Protein AF-A0A3P1X7A6-F1 (afdb_monomer_lite)

Foldseek 3Di:
DLQQVFFKFKFKAFPFPDPDPQWGDQDPFKIKWKFWFAACDDTDTPGDKGHTNPPDGCVQVPDDVGDDCDDPRHGRPDIDMDMDTPDDDAFKDWRPWDFGMFMAIDHSAPPPDIGYPDDDGPDTDIDTDMDHDHD

Radius of gyration: 17.45 Å; chains: 1; bounding box: 42×22×58 Å

Secondary structure (DSSP, 8-state):
-HHHHPEEEEEEE-SSEEEETTEEESSSSEEEEEEEEPTTS--EESSEEEEE-TT--THHHHSTT---SSSTT-TTSEEEEEEEESS--SEEEEEEEEEEEEEEEEEEE-TT----S-S--SEEEEEEEEEEE--

Organism: Escherichia coli (NCBI:txid562)

Structure (mmCIF, N/CA/C/O backbone):
data_AF-A0A3P1X7A6-F1
#
_entry.id   AF-A0A3P1X7A6-F1
#
loop_
_atom_site.group_PDB
_atom_site.id
_atom_site.type_symbol
_atom_site.label_atom_id
_atom_site.label_alt_id
_atom_site.label_comp_id
_atom_site.label_asym_id
_atom_site.label_entity_id
_atom_site.label_seq_id
_atom_site.pdbx_PDB_ins_code
_atom_site.Cartn_x
_atom_site.Cartn_y
_atom_site.Cartn_z
_atom_site.occupancy
_atom_site.B_iso_or_equiv
_atom_site.auth_seq_id
_atom_site.auth_comp_id
_atom_site.auth_asym_id
_atom_site.auth_atom_id
_atom_site.pdbx_PDB_model_num
ATOM 1 N N . ASP A 1 1 ? 15.112 0.285 -28.794 1.00 57.91 1 ASP A N 1
ATOM 2 C CA . ASP A 1 1 ? 15.193 -0.950 -27.996 1.00 57.91 1 ASP A CA 1
ATOM 3 C C . ASP A 1 1 ? 14.527 -0.675 -26.659 1.00 57.91 1 ASP A C 1
ATOM 5 O O . ASP A 1 1 ? 15.117 -0.010 -25.813 1.00 57.91 1 ASP A O 1
ATOM 9 N N . ASN A 1 2 ? 13.277 -1.114 -26.506 1.00 54.66 2 ASN A N 1
ATOM 10 C CA . ASN A 1 2 ? 12.470 -0.787 -25.331 1.00 54.66 2 ASN A CA 1
ATOM 11 C C . ASN A 1 2 ? 13.041 -1.429 -24.049 1.00 54.66 2 ASN A C 1
ATOM 13 O O . ASN A 1 2 ? 12.822 -0.916 -22.962 1.00 54.66 2 ASN A O 1
ATOM 17 N N . VAL A 1 3 ? 13.890 -2.459 -24.156 1.00 57.78 3 VAL A N 1
ATOM 18 C CA . VAL A 1 3 ? 14.591 -3.038 -22.996 1.00 57.78 3 VAL A CA 1
ATOM 19 C C . VAL A 1 3 ? 15.586 -2.045 -22.378 1.00 57.78 3 VAL A C 1
ATOM 21 O O . VAL A 1 3 ? 15.758 -2.026 -21.161 1.00 57.78 3 VAL A O 1
ATOM 24 N N . ARG A 1 4 ? 16.211 -1.192 -23.203 1.00 59.97 4 ARG A N 1
ATOM 25 C CA . ARG A 1 4 ? 17.182 -0.170 -22.769 1.00 59.97 4 ARG A CA 1
ATOM 26 C C . ARG A 1 4 ? 16.555 1.198 -22.501 1.00 59.97 4 ARG A C 1
ATOM 28 O O . ARG A 1 4 ? 17.104 1.967 -21.723 1.00 59.97 4 ARG A O 1
ATOM 35 N N . SER A 1 5 ? 15.440 1.519 -23.160 1.00 63.88 5 SER A N 1
ATOM 36 C CA . SER A 1 5 ? 14.774 2.828 -23.050 1.00 63.88 5 SER A CA 1
ATOM 37 C C . SER A 1 5 ? 13.456 2.809 -22.271 1.00 63.88 5 SER A C 1
ATOM 39 O O . SER A 1 5 ? 12.888 3.868 -22.009 1.00 63.88 5 SER A O 1
ATOM 41 N N . GLY A 1 6 ? 12.933 1.625 -21.952 1.00 64.94 6 GLY A N 1
ATOM 42 C CA . GLY A 1 6 ? 11.673 1.436 -21.244 1.00 64.94 6 GLY A CA 1
ATOM 43 C C . GLY A 1 6 ? 11.803 1.792 -19.770 1.00 64.94 6 GLY A C 1
ATOM 44 O O . GLY A 1 6 ? 12.820 1.522 -19.128 1.00 64.94 6 GLY A O 1
ATOM 45 N N . ARG A 1 7 ? 10.753 2.407 -19.223 1.00 73.75 7 ARG A N 1
ATOM 46 C CA . ARG A 1 7 ? 10.715 2.780 -17.808 1.00 73.75 7 ARG A CA 1
ATOM 47 C C . ARG A 1 7 ? 10.340 1.575 -16.955 1.00 73.75 7 ARG A C 1
ATOM 49 O O . ARG A 1 7 ? 9.469 0.787 -17.326 1.00 73.75 7 ARG A O 1
ATOM 56 N N . TRP A 1 8 ? 10.991 1.468 -15.803 1.00 81.81 8 TRP A N 1
ATOM 57 C CA . TRP A 1 8 ? 10.565 0.597 -14.719 1.00 81.81 8 TRP A CA 1
ATOM 58 C C . TRP A 1 8 ? 9.895 1.459 -13.653 1.00 81.81 8 TRP A C 1
ATOM 60 O O . TRP A 1 8 ? 10.506 2.389 -13.122 1.00 81.81 8 TRP A O 1
ATOM 70 N N . ALA A 1 9 ? 8.616 1.199 -13.401 1.00 87.50 9 ALA A N 1
ATOM 71 C CA . ALA A 1 9 ? 7.834 1.958 -12.443 1.00 87.50 9 ALA A CA 1
ATOM 72 C C . ALA A 1 9 ? 6.872 1.058 -11.675 1.00 87.50 9 ALA A C 1
ATOM 74 O O . ALA A 1 9 ? 6.612 -0.086 -12.049 1.00 87.50 9 ALA A O 1
ATOM 75 N N . PHE A 1 10 ? 6.353 1.613 -10.590 1.00 91.62 10 PHE A N 1
ATOM 76 C CA . PHE A 1 10 ? 5.459 0.940 -9.675 1.00 91.62 10 PHE A CA 1
ATOM 77 C C . PHE A 1 10 ? 4.184 1.752 -9.492 1.00 91.62 10 PHE A C 1
ATOM 79 O O . PHE A 1 10 ? 4.181 2.987 -9.568 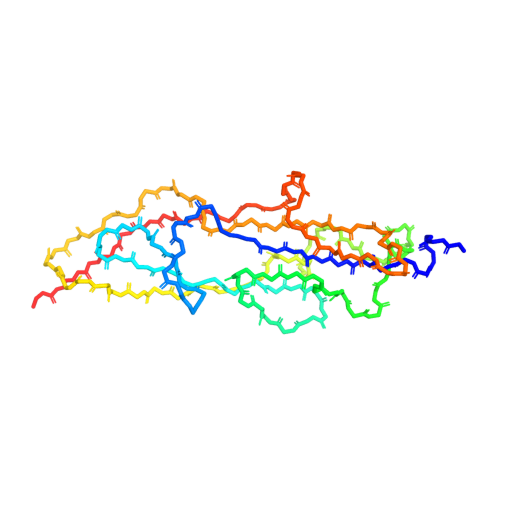1.00 91.62 10 PHE A O 1
ATOM 86 N N . ALA A 1 11 ? 3.114 1.028 -9.207 1.00 95.81 11 ALA A N 1
ATOM 87 C CA . ALA A 1 11 ? 1.838 1.570 -8.786 1.00 95.81 11 ALA A CA 1
ATOM 88 C C . ALA A 1 11 ? 1.397 0.856 -7.510 1.00 95.81 11 ALA A C 1
ATOM 90 O O . ALA A 1 11 ? 1.777 -0.289 -7.268 1.00 95.81 11 ALA A O 1
ATOM 91 N N . ALA A 1 12 ? 0.601 1.517 -6.685 1.00 97.44 12 ALA A N 1
ATOM 92 C CA . ALA A 1 12 ? 0.054 0.912 -5.485 1.00 97.44 12 ALA A CA 1
ATOM 93 C C . ALA A 1 12 ? -1.380 1.352 -5.255 1.00 97.44 12 ALA A C 1
ATOM 95 O O . ALA A 1 12 ? -1.739 2.502 -5.504 1.00 97.44 12 ALA A O 1
ATOM 96 N N . ASP A 1 13 ? -2.169 0.447 -4.692 1.00 97.81 13 ASP A N 1
ATOM 97 C CA . ASP A 1 13 ? -3.509 0.740 -4.211 1.00 97.81 13 ASP A CA 1
ATOM 98 C C . ASP A 1 13 ? -3.774 0.087 -2.852 1.00 97.81 13 ASP A C 1
ATOM 100 O O . ASP A 1 13 ? -2.916 -0.580 -2.263 1.00 97.81 13 ASP A O 1
ATOM 104 N N . SER A 1 14 ? -4.980 0.318 -2.340 1.00 97.69 14 SER A N 1
ATOM 105 C CA . SER A 1 14 ? -5.521 -0.386 -1.188 1.00 97.69 14 SER A CA 1
ATOM 106 C C . SER A 1 14 ? -6.831 -1.066 -1.585 1.00 97.69 14 SER A C 1
ATOM 108 O O . SER A 1 14 ? -7.646 -0.446 -2.269 1.00 97.69 14 SER A O 1
ATOM 110 N N . PRO A 1 15 ? -7.079 -2.309 -1.137 1.00 96.94 15 PRO A N 1
ATOM 111 C CA . PRO A 1 15 ? -8.372 -2.965 -1.326 1.00 96.94 15 PRO A CA 1
ATOM 112 C C . PRO A 1 15 ? -9.448 -2.463 -0.343 1.00 96.94 15 PRO A C 1
ATOM 114 O O . PRO A 1 15 ? -10.574 -2.955 -0.367 1.00 96.94 15 PRO A O 1
ATOM 117 N N . LEU A 1 16 ? -9.106 -1.539 0.558 1.00 97.31 16 LEU A N 1
ATOM 118 C CA . LEU A 1 16 ? -9.997 -1.026 1.595 1.00 97.31 16 LEU A CA 1
ATOM 119 C C . LEU A 1 16 ? -10.824 0.169 1.111 1.00 97.31 16 LEU A C 1
ATOM 121 O O . LEU A 1 16 ? -10.504 0.825 0.121 1.00 97.31 16 LEU A O 1
ATOM 125 N N . VAL A 1 17 ? -11.884 0.492 1.855 1.00 97.69 17 VAL A N 1
ATOM 126 C CA . VAL A 1 17 ? -12.763 1.625 1.535 1.00 97.69 17 VAL A CA 1
ATOM 127 C C . VAL A 1 17 ? -11.999 2.940 1.682 1.00 97.69 17 VAL A C 1
ATOM 129 O O . VAL A 1 17 ? -11.526 3.268 2.771 1.00 97.69 17 VAL A O 1
ATOM 132 N N . TYR A 1 18 ? -11.907 3.699 0.590 1.00 97.50 18 TYR A N 1
ATOM 133 C CA . TYR A 1 18 ? -11.256 5.004 0.560 1.00 97.50 18 TYR A CA 1
ATOM 134 C C . TYR A 1 18 ? -12.101 6.067 1.269 1.00 97.50 18 TYR A C 1
ATOM 136 O O . TYR A 1 18 ? -13.286 6.224 0.982 1.00 97.50 18 T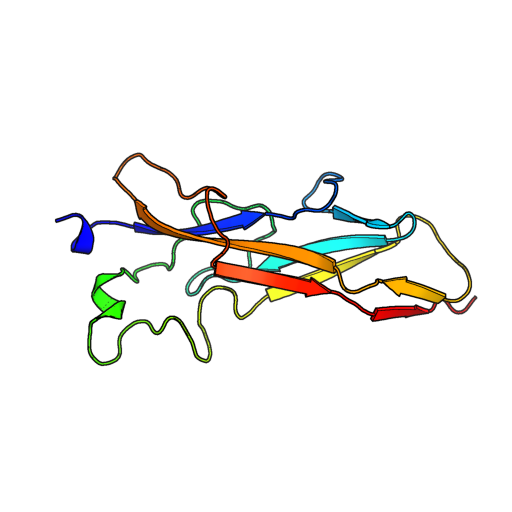YR A O 1
ATOM 144 N N . LEU A 1 19 ? -11.479 6.806 2.188 1.00 97.56 19 LEU A N 1
ATOM 145 C CA . LEU A 1 19 ? -12.119 7.858 2.984 1.00 97.56 19 LEU A CA 1
ATOM 146 C C . LEU A 1 19 ? -11.696 9.277 2.569 1.00 97.56 19 LEU A C 1
ATOM 148 O O . LEU A 1 19 ? -12.167 10.240 3.168 1.00 97.56 19 LEU A O 1
ATOM 152 N N . GLY A 1 20 ? -10.815 9.420 1.573 1.00 96.12 20 GLY A N 1
ATOM 153 C CA . GLY A 1 20 ? -10.191 10.699 1.217 1.00 96.12 20 GLY A CA 1
ATOM 154 C C . GLY A 1 20 ? -8.807 10.884 1.845 1.00 96.12 20 GLY A C 1
ATOM 155 O O . GLY A 1 20 ? -8.447 10.208 2.809 1.00 96.12 20 GLY A O 1
ATOM 156 N N . ASP A 1 21 ? -8.004 11.783 1.273 1.00 95.81 21 ASP A N 1
ATOM 157 C CA . ASP A 1 21 ? -6.656 12.138 1.741 1.00 95.81 21 ASP A CA 1
ATOM 158 C C . ASP A 1 21 ? -5.744 10.933 2.029 1.00 95.81 21 ASP A C 1
ATOM 160 O O . ASP A 1 21 ? -5.025 10.920 3.031 1.00 95.81 21 ASP A O 1
ATOM 164 N N . ASN A 1 22 ? -5.777 9.898 1.181 1.00 97.19 22 ASN A N 1
ATOM 165 C CA . ASN A 1 22 ? -5.008 8.651 1.356 1.00 97.19 22 ASN A CA 1
ATOM 166 C C . ASN A 1 22 ? -5.340 7.861 2.642 1.00 97.19 22 ASN A C 1
ATOM 168 O O . ASN A 1 22 ? -4.526 7.049 3.085 1.00 97.19 22 ASN A O 1
ATOM 172 N N . TRP A 1 23 ? -6.498 8.099 3.264 1.00 98.19 23 TRP A N 1
ATOM 173 C CA . TRP A 1 23 ? -6.992 7.307 4.390 1.00 98.19 23 TRP A CA 1
ATOM 174 C C . TRP A 1 23 ? -7.942 6.210 3.925 1.00 98.19 23 TRP A C 1
ATOM 176 O O . TRP A 1 23 ? -8.803 6.426 3.073 1.00 98.19 23 TRP A O 1
ATOM 186 N N . TYR A 1 24 ? -7.817 5.047 4.552 1.00 98.25 24 TYR A N 1
ATOM 187 C CA . TYR A 1 24 ? -8.607 3.864 4.251 1.00 98.25 24 TYR A CA 1
ATOM 188 C C . TYR A 1 24 ? -9.228 3.285 5.512 1.00 98.25 24 TYR A C 1
ATOM 190 O O . TYR A 1 24 ? -8.558 3.1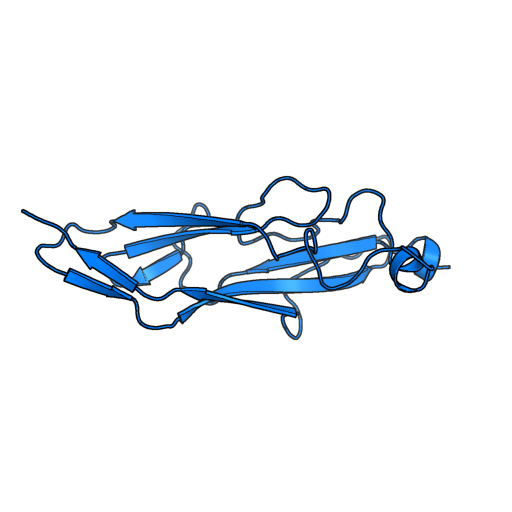64 6.540 1.00 98.25 24 TYR A O 1
ATOM 198 N N . LYS A 1 25 ? -10.508 2.924 5.439 1.00 97.62 25 LYS A N 1
ATOM 199 C CA . LYS A 1 25 ? -11.252 2.373 6.572 1.00 97.62 25 LYS A CA 1
ATOM 200 C C . LYS A 1 25 ? -10.754 0.966 6.903 1.00 97.62 25 LYS A C 1
ATOM 202 O O . LYS A 1 25 ? -10.824 0.076 6.060 1.00 97.62 25 LYS A O 1
ATOM 207 N N . ILE A 1 26 ? -10.305 0.767 8.142 1.00 96.75 26 ILE A N 1
ATOM 208 C CA . ILE A 1 26 ? -10.000 -0.560 8.697 1.00 96.75 26 ILE A CA 1
ATOM 209 C C . ILE A 1 26 ? -11.288 -1.156 9.269 1.00 96.75 26 ILE A C 1
ATOM 211 O O . ILE A 1 26 ? -11.679 -2.266 8.927 1.00 96.75 26 ILE A O 1
ATOM 215 N N . ASN A 1 27 ? -11.951 -0.396 10.140 1.00 94.38 27 ASN A N 1
ATOM 216 C CA . ASN A 1 27 ? -13.229 -0.728 10.761 1.00 94.38 27 ASN A CA 1
ATOM 217 C C . ASN A 1 27 ? -13.953 0.574 11.156 1.00 94.38 27 ASN A C 1
ATOM 219 O O . ASN A 1 27 ? -13.582 1.654 10.698 1.00 94.38 27 ASN A O 1
ATOM 223 N N . ASP A 1 28 ? -15.001 0.495 11.974 1.00 94.19 28 ASP A N 1
ATOM 224 C CA . ASP A 1 28 ? -15.778 1.678 12.379 1.00 94.19 28 ASP A CA 1
ATOM 225 C C . ASP A 1 28 ? -15.004 2.654 13.283 1.00 94.19 28 ASP A C 1
ATOM 227 O O . ASP A 1 28 ? -15.321 3.841 13.324 1.00 94.19 28 ASP A O 1
ATOM 231 N N . TYR A 1 29 ? -13.942 2.186 13.940 1.00 95.62 29 TYR A N 1
ATOM 232 C CA . TYR A 1 29 ? -13.136 2.974 14.872 1.00 95.62 29 TYR A CA 1
ATOM 233 C C . TYR A 1 29 ? -11.831 3.479 14.266 1.00 95.62 29 TYR A C 1
ATOM 235 O O . TYR A 1 29 ? -11.286 4.470 14.747 1.00 95.62 29 TYR A O 1
ATOM 243 N N . LEU A 1 30 ? -11.301 2.803 13.245 1.00 96.88 30 LEU A N 1
ATOM 244 C CA . LEU A 1 30 ? -9.932 2.991 12.774 1.00 96.88 30 LEU A CA 1
ATOM 245 C C . LEU A 1 30 ? -9.854 3.185 11.261 1.00 96.88 30 LEU A C 1
ATOM 247 O O . LEU A 1 30 ? -10.507 2.496 10.474 1.00 96.88 30 LEU A O 1
ATOM 251 N N . ALA A 1 31 ? -8.950 4.072 10.861 1.00 97.69 31 ALA A N 1
ATOM 252 C CA . ALA A 1 31 ? -8.470 4.208 9.497 1.00 97.69 31 ALA A CA 1
ATOM 253 C C . ALA A 1 31 ? -6.944 4.144 9.457 1.00 97.69 31 ALA A C 1
ATOM 255 O O . ALA A 1 31 ? -6.269 4.435 10.446 1.00 97.69 31 ALA A O 1
ATOM 256 N N . ALA A 1 32 ? -6.402 3.800 8.296 1.00 97.88 32 ALA A N 1
ATOM 257 C CA . ALA A 1 32 ? -4.971 3.767 8.064 1.00 97.88 32 ALA A CA 1
ATOM 258 C C . ALA A 1 32 ? -4.573 4.500 6.788 1.00 97.88 32 ALA A C 1
ATOM 260 O O . ALA A 1 32 ? -5.323 4.555 5.816 1.00 97.88 32 ALA A O 1
ATOM 261 N N . LYS A 1 33 ? -3.361 5.046 6.812 1.00 98.00 33 LYS A N 1
ATOM 262 C CA . LYS A 1 33 ? -2.650 5.578 5.651 1.00 98.00 33 LYS A CA 1
ATOM 263 C C . LYS A 1 33 ? -1.350 4.808 5.509 1.00 98.00 33 LYS A C 1
ATOM 265 O O . LYS A 1 33 ? -0.680 4.575 6.511 1.00 98.00 33 LYS A O 1
ATOM 270 N N . VAL A 1 34 ? -0.988 4.443 4.285 1.00 97.94 34 VAL A N 1
ATOM 271 C CA . VAL A 1 34 ? 0.249 3.711 3.993 1.00 97.94 34 VAL A CA 1
ATOM 272 C C . VAL A 1 34 ? 1.159 4.561 3.129 1.00 97.94 34 VAL A C 1
ATOM 274 O O . VAL A 1 34 ? 0.709 5.146 2.144 1.00 97.94 34 VAL A O 1
ATOM 277 N N . LEU A 1 35 ? 2.436 4.593 3.491 1.00 97.56 35 LEU A N 1
ATOM 278 C CA . LEU A 1 35 ? 3.525 5.067 2.654 1.00 97.56 35 LEU A CA 1
ATOM 279 C C . LEU A 1 35 ? 4.371 3.862 2.246 1.00 97.56 35 LEU A C 1
ATOM 281 O O . LEU A 1 35 ? 4.867 3.143 3.112 1.00 97.56 35 LEU A O 1
ATOM 285 N N . LEU A 1 36 ? 4.567 3.657 0.948 1.00 95.56 36 LEU A N 1
ATOM 286 C CA . LEU A 1 36 ? 5.495 2.648 0.436 1.00 95.56 36 LEU A CA 1
ATOM 287 C C . LEU A 1 36 ? 6.671 3.344 -0.232 1.00 95.56 36 LEU A C 1
ATOM 289 O O . LEU A 1 36 ? 6.509 4.380 -0.877 1.00 95.56 36 LEU A O 1
ATOM 293 N N . GLN A 1 37 ? 7.861 2.780 -0.081 1.00 91.69 37 GLN A N 1
ATOM 294 C CA . GLN A 1 37 ? 9.054 3.297 -0.727 1.00 91.69 37 GLN A CA 1
ATOM 295 C C . GLN A 1 37 ? 9.414 2.442 -1.939 1.00 91.69 37 GLN A C 1
ATOM 297 O O . GLN A 1 37 ? 9.620 1.232 -1.836 1.00 91.69 37 GLN A O 1
ATOM 302 N N . VAL A 1 38 ? 9.542 3.096 -3.089 1.00 89.69 38 VAL A N 1
ATOM 303 C CA . VAL A 1 38 ? 10.184 2.535 -4.277 1.00 89.69 38 VAL A CA 1
ATOM 304 C C . VAL A 1 38 ? 11.659 2.917 -4.217 1.00 89.69 38 VAL A C 1
ATOM 306 O O . VAL A 1 38 ? 12.022 3.999 -3.748 1.00 89.69 38 VAL A O 1
ATOM 309 N N . LYS A 1 39 ? 12.551 2.017 -4.634 1.00 85.44 39 LYS A N 1
ATOM 310 C CA . LYS A 1 39 ? 13.987 2.302 -4.596 1.00 85.44 39 LYS A CA 1
ATOM 311 C C . LYS A 1 39 ? 14.294 3.561 -5.413 1.00 85.44 39 LYS A C 1
ATOM 313 O O . LYS A 1 39 ? 13.836 3.692 -6.538 1.00 85.44 39 LYS A O 1
ATOM 318 N N . GLY A 1 40 ? 15.086 4.475 -4.854 1.00 81.75 40 GLY A N 1
ATOM 319 C CA . GLY A 1 40 ? 15.423 5.741 -5.514 1.00 81.75 40 GLY A CA 1
ATOM 320 C C . GLY A 1 40 ? 14.330 6.814 -5.430 1.00 81.75 40 GLY A C 1
ATOM 321 O O . GLY A 1 40 ? 14.560 7.926 -5.899 1.00 81.75 40 GLY A O 1
ATOM 322 N N . SER A 1 41 ? 13.186 6.525 -4.800 1.00 86.94 41 SER A N 1
ATOM 323 C CA . SER A 1 41 ? 12.145 7.505 -4.490 1.00 86.94 41 SER A CA 1
ATOM 324 C C . SER A 1 41 ? 12.071 7.793 -2.986 1.00 86.94 41 SER A C 1
ATOM 326 O O . SER A 1 41 ? 12.547 7.026 -2.138 1.00 86.94 41 SER A O 1
ATOM 328 N N . SER A 1 42 ? 11.419 8.903 -2.640 1.00 90.12 42 SER A N 1
ATOM 329 C CA . SER A 1 42 ? 10.896 9.106 -1.291 1.00 90.12 42 SER A CA 1
ATOM 330 C C . SER A 1 42 ? 9.707 8.162 -1.030 1.00 90.12 42 SER A C 1
ATOM 332 O O . SER A 1 42 ? 9.046 7.719 -1.982 1.00 90.12 42 SER A O 1
ATOM 334 N N . PRO A 1 43 ? 9.407 7.836 0.243 1.00 93.75 43 PRO A N 1
ATOM 335 C CA . PRO A 1 43 ? 8.169 7.150 0.598 1.00 93.75 43 PRO A CA 1
ATOM 336 C C . PRO A 1 43 ? 6.950 7.894 0.039 1.00 93.75 43 PRO A C 1
ATOM 338 O O . PRO A 1 43 ? 6.812 9.101 0.234 1.00 93.75 43 PRO A O 1
ATOM 341 N N . THR A 1 44 ? 6.081 7.172 -0.664 1.00 96.50 44 THR A N 1
ATOM 342 C CA . THR A 1 44 ? 4.940 7.725 -1.404 1.00 96.50 44 THR A CA 1
ATOM 343 C C . THR A 1 44 ? 3.634 7.166 -0.853 1.00 96.50 44 THR A C 1
ATOM 345 O O . THR A 1 44 ? 3.540 5.979 -0.536 1.00 96.50 44 THR A O 1
ATOM 348 N N . ALA A 1 45 ? 2.627 8.028 -0.708 1.00 97.56 45 ALA A N 1
ATOM 349 C CA . ALA A 1 45 ? 1.338 7.643 -0.153 1.00 97.56 45 ALA A CA 1
ATOM 350 C C . ALA A 1 45 ? 0.530 6.782 -1.123 1.00 97.56 45 ALA A C 1
ATOM 352 O O . ALA A 1 45 ? 0.435 7.098 -2.301 1.00 97.56 45 ALA A O 1
ATOM 353 N N . VAL A 1 46 ? -0.084 5.719 -0.607 1.00 97.75 46 VAL A N 1
ATOM 354 C CA . VAL A 1 46 ? -1.018 4.878 -1.363 1.00 97.75 46 VAL A CA 1
ATOM 355 C C . VAL A 1 46 ? -2.368 5.616 -1.496 1.00 97.75 46 VAL A C 1
ATOM 357 O O . VAL A 1 46 ? -2.879 6.120 -0.493 1.00 97.75 46 VAL A O 1
ATOM 360 N N . PRO A 1 47 ? -2.991 5.708 -2.685 1.00 97.44 47 PRO A N 1
ATOM 361 C CA . PRO A 1 47 ? -2.564 5.098 -3.933 1.00 97.44 47 PRO A CA 1
ATOM 362 C C . PRO A 1 47 ? -1.566 5.987 -4.682 1.00 97.44 47 PRO A C 1
ATOM 364 O O . PRO A 1 47 ? -1.576 7.210 -4.536 1.00 97.44 47 PRO A O 1
ATOM 367 N N . PHE A 1 48 ? -0.735 5.369 -5.516 1.00 96.50 48 PHE A N 1
ATOM 368 C CA . PHE A 1 48 ? 0.145 6.081 -6.438 1.00 96.50 48 PHE A CA 1
ATOM 369 C C . PHE A 1 48 ? 0.316 5.311 -7.740 1.00 96.50 48 PHE A C 1
ATOM 371 O O . PHE A 1 48 ? 0.126 4.098 -7.796 1.00 96.50 48 PHE A O 1
ATOM 378 N N . GLU A 1 49 ? 0.753 6.026 -8.768 1.00 95.12 49 GLU A N 1
ATOM 379 C CA . GLU A 1 49 ? 1.060 5.494 -10.089 1.00 95.12 49 GLU A CA 1
ATOM 380 C C . GLU A 1 49 ? 2.380 6.084 -10.579 1.00 95.12 49 GLU A C 1
ATOM 382 O O . GLU A 1 49 ? 2.785 7.168 -10.154 1.00 95.12 49 GLU A O 1
ATOM 387 N N . ASN A 1 50 ? 3.036 5.391 -11.510 1.00 91.56 50 ASN A N 1
ATOM 388 C CA . ASN A 1 50 ? 4.235 5.881 -12.200 1.00 91.56 50 ASN A CA 1
ATOM 389 C C . ASN A 1 50 ? 5.427 6.249 -11.300 1.00 91.56 50 ASN A C 1
ATOM 391 O O . ASN A 1 50 ? 6.263 7.069 -11.690 1.00 91.56 50 ASN A O 1
ATOM 395 N N . VAL A 1 51 ? 5.558 5.634 -10.124 1.00 91.56 51 VAL A N 1
ATOM 396 C CA . VAL A 1 51 ? 6.728 5.871 -9.270 1.00 91.56 51 VAL A CA 1
ATOM 397 C C . VAL A 1 51 ? 7.892 5.035 -9.793 1.00 91.56 51 VAL A C 1
ATOM 399 O O . VAL A 1 51 ? 7.903 3.811 -9.671 1.00 91.56 51 VAL A O 1
ATOM 402 N N . GLY A 1 52 ? 8.850 5.702 -10.433 1.00 86.25 52 GLY A N 1
ATOM 403 C CA . GLY A 1 52 ? 10.019 5.071 -11.044 1.00 86.25 52 GLY A CA 1
ATOM 404 C C . GLY A 1 52 ? 11.156 4.796 -10.062 1.00 86.25 52 GLY A C 1
ATOM 405 O O . GLY A 1 52 ? 11.261 5.428 -9.012 1.00 86.25 52 GLY A O 1
ATOM 406 N N . THR A 1 53 ? 12.067 3.908 -10.454 1.00 79.12 53 THR A N 1
ATOM 407 C CA . THR A 1 53 ? 13.276 3.561 -9.684 1.00 79.12 53 THR A CA 1
ATOM 408 C C . THR A 1 53 ? 14.447 4.538 -9.871 1.00 79.12 53 THR A C 1
ATOM 410 O O . THR A 1 53 ? 15.614 4.178 -9.706 1.00 79.12 53 THR A O 1
ATOM 413 N N . GLY A 1 54 ? 14.163 5.783 -10.262 1.00 77.81 54 GLY A N 1
ATOM 414 C CA . GLY A 1 54 ? 15.180 6.763 -10.645 1.00 77.81 54 GLY A CA 1
ATOM 415 C C . GLY A 1 54 ? 15.888 6.381 -11.950 1.00 77.81 54 GLY A C 1
ATOM 416 O O . GLY A 1 54 ? 15.237 6.191 -12.973 1.00 77.81 54 GLY A O 1
ATOM 417 N N . GLY A 1 55 ? 17.222 6.300 -11.919 1.00 68.88 55 GLY A N 1
ATOM 418 C CA . GLY A 1 55 ? 18.050 5.957 -13.085 1.00 68.88 55 GLY A CA 1
ATOM 419 C C . GLY A 1 55 ? 18.173 4.457 -13.369 1.00 68.88 55 GLY A C 1
ATOM 420 O O . GLY A 1 55 ? 18.775 4.074 -14.370 1.00 68.88 55 GLY A O 1
ATOM 421 N N . ASP A 1 56 ? 17.629 3.607 -12.497 1.00 70.88 56 ASP A N 1
ATOM 422 C CA . ASP A 1 56 ? 17.673 2.165 -12.693 1.00 70.88 56 ASP A CA 1
ATOM 423 C C . ASP A 1 56 ? 16.659 1.720 -13.757 1.00 70.88 56 ASP A C 1
ATOM 425 O O . ASP A 1 56 ? 15.484 2.088 -13.715 1.00 70.88 56 ASP A O 1
ATOM 429 N N . THR A 1 57 ? 17.122 0.890 -14.694 1.00 66.44 57 THR A N 1
ATOM 430 C CA . THR A 1 57 ? 16.302 0.243 -15.727 1.00 66.44 57 THR A CA 1
ATOM 431 C C . THR A 1 57 ? 16.425 -1.275 -15.621 1.00 66.44 57 THR A C 1
ATOM 433 O O . THR A 1 57 ? 17.345 -1.800 -14.989 1.00 66.44 57 THR A O 1
ATOM 436 N N . ARG A 1 58 ? 15.518 -2.012 -16.275 1.00 61.22 58 ARG A N 1
ATOM 437 C CA . ARG A 1 58 ? 15.516 -3.484 -16.252 1.00 61.22 58 ARG A CA 1
ATOM 438 C C . ARG A 1 58 ? 16.793 -4.114 -16.823 1.00 61.22 58 ARG A C 1
ATOM 440 O O . ARG A 1 58 ? 17.080 -5.256 -16.475 1.00 61.22 58 ARG A O 1
ATOM 447 N N . TRP A 1 59 ? 17.574 -3.397 -17.636 1.00 60.34 59 TRP A N 1
ATOM 448 C CA . TRP A 1 59 ? 18.893 -3.859 -18.091 1.00 60.34 59 TRP A CA 1
ATOM 449 C C . TRP A 1 59 ? 19.773 -4.298 -16.907 1.00 60.34 59 TRP A C 1
ATOM 451 O O . TRP A 1 59 ? 20.382 -5.363 -16.947 1.00 60.34 59 TRP A O 1
ATOM 461 N N . HIS A 1 60 ? 19.694 -3.576 -15.784 1.00 64.19 60 HIS A N 1
ATOM 462 C CA . HIS A 1 60 ? 20.435 -3.924 -14.578 1.00 64.19 60 HIS A CA 1
ATOM 463 C C . HIS A 1 60 ? 19.924 -5.206 -13.890 1.00 64.19 60 HIS A C 1
ATOM 465 O O . HIS A 1 60 ? 20.634 -5.747 -13.061 1.00 64.19 60 HIS A O 1
ATOM 471 N N . ILE A 1 61 ? 18.734 -5.750 -14.180 1.00 66.19 61 ILE A N 1
ATOM 472 C CA . ILE A 1 61 ? 18.291 -7.008 -13.534 1.00 66.19 61 ILE A CA 1
ATOM 473 C C . ILE A 1 61 ? 19.147 -8.199 -13.995 1.00 66.19 61 ILE A C 1
ATOM 475 O O . ILE A 1 61 ? 19.392 -9.124 -13.221 1.00 66.19 61 ILE A O 1
ATOM 479 N N . CYS A 1 62 ? 19.597 -8.185 -15.251 1.00 65.69 62 CYS A N 1
ATOM 480 C CA . CYS A 1 62 ? 20.382 -9.274 -15.835 1.00 65.69 62 CYS A CA 1
ATOM 481 C C . CYS A 1 62 ? 21.900 -9.051 -15.733 1.00 65.69 62 CYS A C 1
ATOM 483 O O . CYS A 1 62 ? 22.662 -9.976 -16.015 1.00 65.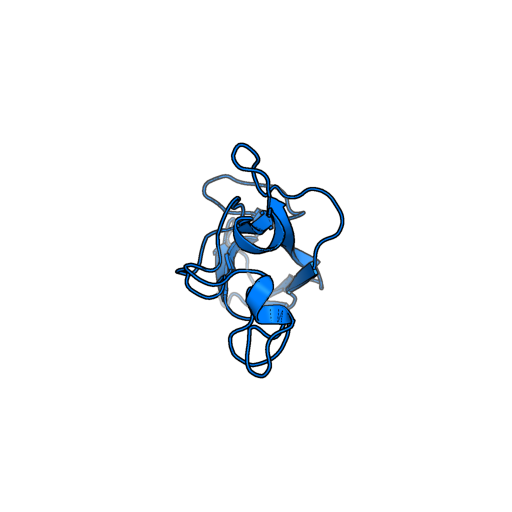69 62 CYS A O 1
ATOM 485 N N . ASP A 1 63 ? 22.337 -7.863 -15.309 1.00 65.19 63 ASP A N 1
ATOM 486 C CA . ASP A 1 63 ? 23.751 -7.539 -15.149 1.00 65.19 63 ASP A CA 1
ATOM 487 C C . ASP A 1 63 ? 24.319 -8.122 -13.841 1.00 65.19 63 ASP A C 1
ATOM 489 O O . ASP A 1 63 ? 23.684 -8.033 -12.781 1.00 65.19 63 ASP A O 1
ATOM 493 N N . PRO A 1 64 ? 25.547 -8.676 -13.856 1.00 55.81 64 PRO A N 1
ATOM 494 C CA . PRO A 1 64 ? 26.247 -9.050 -12.634 1.00 55.81 64 PRO A CA 1
ATOM 495 C C . PRO A 1 64 ? 26.360 -7.856 -11.670 1.00 55.81 64 PRO A C 1
ATOM 497 O O . PRO A 1 64 ? 27.050 -6.881 -11.948 1.00 55.81 64 PRO A O 1
ATOM 500 N N . GLY A 1 65 ? 25.676 -7.938 -10.524 1.00 56.06 65 GLY A N 1
ATOM 501 C CA . GLY A 1 65 ? 25.642 -6.871 -9.512 1.00 56.06 65 GLY A CA 1
ATOM 502 C C . GLY A 1 65 ? 24.528 -5.834 -9.685 1.00 56.06 65 GLY A C 1
ATOM 503 O O . GLY A 1 65 ? 24.440 -4.915 -8.872 1.00 56.06 65 GLY A O 1
ATOM 504 N N . GLY A 1 66 ? 23.664 -5.973 -10.691 1.00 56.59 66 GLY A N 1
ATOM 505 C CA . GLY A 1 66 ? 22.555 -5.050 -10.885 1.00 56.59 66 GLY A CA 1
ATOM 506 C C . GLY A 1 66 ? 21.313 -5.369 -10.031 1.00 56.59 66 GLY A C 1
ATOM 507 O O . GLY A 1 66 ? 21.383 -6.104 -9.039 1.00 56.59 66 GLY A O 1
ATOM 508 N N . GLN A 1 67 ? 20.186 -4.708 -10.323 1.00 58.84 67 GLN A N 1
ATOM 509 C CA . GLN A 1 67 ? 19.044 -4.625 -9.408 1.00 58.84 67 GLN A CA 1
ATOM 510 C C . GLN A 1 67 ? 18.426 -5.996 -9.107 1.00 58.84 67 GLN A C 1
ATOM 512 O O . GLN A 1 67 ? 17.819 -6.645 -9.954 1.00 58.84 67 GLN A O 1
ATOM 517 N N . ARG A 1 68 ? 18.537 -6.408 -7.843 1.00 57.69 68 ARG A N 1
ATOM 518 C CA . ARG A 1 68 ? 17.894 -7.614 -7.330 1.00 57.69 68 ARG A CA 1
ATOM 519 C C . ARG A 1 68 ? 16.447 -7.298 -6.958 1.00 57.69 68 ARG A C 1
ATOM 521 O O . ARG A 1 68 ? 16.196 -6.364 -6.203 1.00 57.69 68 ARG A O 1
ATOM 528 N N . LEU A 1 69 ? 15.517 -8.136 -7.420 1.00 56.56 69 LEU A N 1
ATOM 529 C CA . LEU A 1 69 ? 14.103 -8.128 -7.002 1.00 56.56 69 LEU A CA 1
ATOM 530 C C . LEU A 1 69 ? 13.915 -8.472 -5.507 1.00 56.56 69 LEU A C 1
ATOM 532 O O . L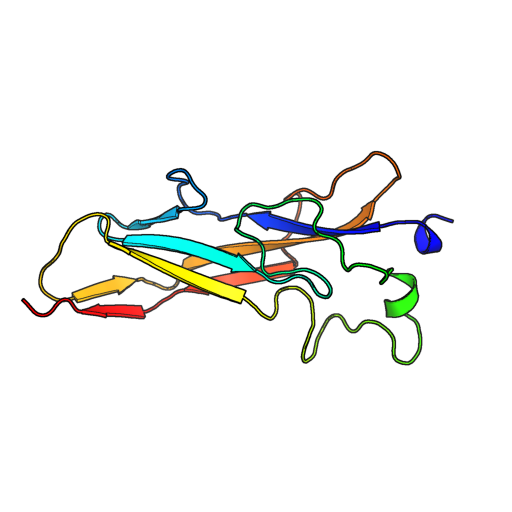EU A 1 69 ? 12.805 -8.424 -4.992 1.00 56.56 69 LEU A O 1
ATOM 536 N N . GLY A 1 70 ? 14.995 -8.811 -4.796 1.00 59.59 70 GLY A N 1
ATOM 537 C CA . GLY A 1 70 ? 14.999 -9.091 -3.365 1.00 59.59 70 GLY A CA 1
ATOM 538 C C . GLY A 1 70 ? 16.297 -8.646 -2.689 1.00 59.59 70 GLY A C 1
ATOM 539 O O . GLY A 1 70 ? 17.313 -8.411 -3.342 1.00 59.59 70 GLY A O 1
ATOM 540 N N . GLY A 1 71 ? 16.261 -8.542 -1.360 1.00 59.06 71 GLY A N 1
ATOM 541 C CA . GLY A 1 71 ? 17.369 -8.053 -0.534 1.00 59.06 71 GLY A CA 1
ATOM 542 C C . GLY A 1 71 ? 17.062 -6.717 0.146 1.00 59.06 71 GLY A C 1
ATOM 543 O O . GLY A 1 71 ? 15.969 -6.161 0.005 1.00 59.06 71 GLY A O 1
ATOM 544 N N . GLN A 1 72 ? 18.026 -6.208 0.918 1.00 60.09 72 GLN A N 1
ATOM 545 C CA . GLN A 1 72 ? 17.892 -4.897 1.553 1.00 60.09 72 GLN A CA 1
ATOM 546 C C . GLN A 1 72 ? 17.883 -3.800 0.479 1.00 60.09 72 GLN A C 1
ATOM 548 O O . GLN A 1 72 ? 18.816 -3.698 -0.314 1.00 60.09 72 GLN A O 1
ATOM 553 N N . GLY A 1 73 ? 16.807 -3.007 0.437 1.00 67.88 73 GLY A N 1
ATOM 554 C CA . GLY A 1 73 ? 16.639 -1.902 -0.514 1.00 67.88 73 GLY A CA 1
ATOM 555 C C . GLY A 1 73 ? 15.853 -2.220 -1.793 1.00 67.88 73 GLY A C 1
ATOM 556 O O . GLY A 1 73 ? 15.841 -1.387 -2.696 1.00 67.88 73 GLY A O 1
ATOM 557 N N . ALA A 1 74 ? 15.200 -3.384 -1.899 1.00 77.75 74 ALA A N 1
ATOM 558 C CA . ALA A 1 74 ? 14.249 -3.638 -2.987 1.00 77.75 74 ALA A CA 1
ATOM 559 C C . ALA A 1 74 ? 12.995 -2.747 -2.859 1.00 77.75 74 ALA A C 1
ATOM 561 O O . ALA A 1 74 ? 12.545 -2.449 -1.748 1.00 77.75 74 ALA A O 1
ATOM 562 N N . SER A 1 75 ? 12.429 -2.330 -3.996 1.00 84.56 75 SER A N 1
ATOM 563 C CA . SER A 1 75 ? 11.201 -1.526 -4.041 1.00 84.56 75 SER A CA 1
ATOM 564 C C . SER A 1 75 ? 10.059 -2.237 -3.320 1.00 84.56 75 SER A C 1
ATOM 566 O O . SER A 1 75 ? 9.801 -3.411 -3.564 1.00 84.56 75 SER A O 1
ATOM 568 N N . GLY A 1 76 ? 9.379 -1.522 -2.428 1.00 84.12 76 GLY A N 1
ATOM 569 C CA . GLY A 1 76 ? 8.276 -2.056 -1.641 1.00 84.12 76 GLY A CA 1
ATOM 570 C C . GLY A 1 76 ? 8.678 -2.752 -0.339 1.00 84.12 76 GLY A C 1
ATOM 571 O O . GLY A 1 76 ? 7.796 -3.036 0.464 1.00 84.12 76 GLY A O 1
ATOM 572 N N . ASN A 1 77 ? 9.964 -2.989 -0.066 1.00 86.00 77 ASN A N 1
ATOM 573 C CA . ASN A 1 77 ? 10.385 -3.623 1.194 1.00 86.00 77 ASN A CA 1
ATOM 574 C C . ASN A 1 77 ? 10.548 -2.638 2.361 1.00 86.00 77 ASN A C 1
ATOM 576 O O . ASN A 1 77 ? 10.826 -3.057 3.485 1.00 86.00 77 ASN A O 1
ATOM 580 N N . SER A 1 78 ? 10.378 -1.341 2.116 1.00 87.38 78 SER A N 1
ATOM 581 C CA . SER A 1 78 ? 10.339 -0.310 3.150 1.00 87.38 78 SER A CA 1
ATOM 582 C C . SER A 1 78 ? 9.117 0.585 2.979 1.00 87.38 78 SER A C 1
ATOM 584 O O . SER A 1 78 ? 8.581 0.776 1.885 1.00 87.38 78 SER A O 1
ATOM 586 N N . GLY A 1 79 ? 8.660 1.125 4.100 1.00 90.62 79 GLY A N 1
ATOM 587 C CA . GLY A 1 79 ? 7.467 1.945 4.169 1.00 90.62 79 GLY A CA 1
ATOM 588 C C . GLY A 1 79 ? 7.086 2.231 5.611 1.00 90.62 79 GLY A C 1
ATOM 589 O O . GLY A 1 79 ? 7.777 1.840 6.552 1.00 90.62 79 GLY A O 1
ATOM 590 N N . SER A 1 80 ? 5.970 2.916 5.776 1.00 95.06 80 SER A N 1
ATOM 591 C CA . SER A 1 80 ? 5.352 3.145 7.071 1.00 95.06 80 SER A CA 1
ATOM 592 C C . SER A 1 80 ? 3.842 3.140 6.918 1.00 95.06 80 SER A C 1
ATOM 594 O O . SER A 1 80 ? 3.297 3.275 5.822 1.00 95.06 80 SER A O 1
ATOM 596 N N . PHE A 1 81 ? 3.147 2.986 8.032 1.00 95.06 81 PHE A N 1
ATOM 597 C CA . PHE A 1 81 ? 1.722 3.244 8.078 1.00 95.06 81 PHE A CA 1
ATOM 598 C C . PHE A 1 81 ? 1.415 4.148 9.262 1.00 95.06 81 PHE A C 1
ATOM 600 O O . PHE A 1 81 ? 2.157 4.216 10.241 1.00 95.06 81 PHE A O 1
ATOM 607 N N . SER A 1 82 ? 0.318 4.876 9.149 1.00 97.06 82 SER A N 1
ATOM 608 C CA . SER A 1 82 ? -0.239 5.698 10.213 1.00 97.06 82 SER A CA 1
ATOM 609 C C . SER A 1 82 ? -1.640 5.205 10.518 1.00 97.06 82 SER A C 1
ATOM 611 O O . SER A 1 82 ? -2.368 4.817 9.606 1.00 97.06 82 SER A O 1
ATOM 613 N N . LEU A 1 83 ? -2.017 5.246 11.791 1.00 95.94 83 LEU A N 1
ATOM 614 C CA . LEU A 1 83 ? -3.355 4.911 12.261 1.00 95.94 83 LEU A CA 1
ATOM 615 C C . LEU A 1 83 ? -4.072 6.181 12.708 1.00 95.94 83 LEU A C 1
ATOM 617 O O . LEU A 1 83 ? -3.478 7.052 13.341 1.00 95.94 83 LEU A O 1
ATOM 621 N N . LYS A 1 84 ? -5.360 6.266 12.389 1.00 95.56 84 LYS A N 1
ATOM 622 C CA . LYS A 1 84 ? -6.260 7.333 12.818 1.00 95.56 84 LYS A CA 1
ATOM 623 C C . LYS A 1 84 ? -7.452 6.720 13.533 1.00 95.56 84 LYS A C 1
ATOM 625 O O . LYS A 1 84 ? -8.089 5.814 13.002 1.00 95.56 84 LYS A O 1
ATOM 630 N N . ILE A 1 85 ? -7.770 7.261 14.704 1.00 95.19 85 ILE A N 1
ATOM 631 C CA . ILE A 1 85 ? -9.013 6.965 15.413 1.00 95.19 85 ILE A CA 1
ATOM 632 C C . ILE A 1 85 ? -10.118 7.814 14.774 1.00 95.19 85 ILE A C 1
ATOM 634 O O . ILE A 1 85 ? -10.051 9.042 14.785 1.00 95.19 85 ILE A O 1
ATOM 638 N N . LEU A 1 86 ? -11.095 7.154 14.158 1.00 95.62 86 LEU A N 1
ATOM 639 C CA . LEU A 1 86 ? -12.284 7.771 13.571 1.00 95.62 86 LEU A CA 1
ATOM 640 C C . LEU A 1 86 ? -13.328 8.086 14.641 1.00 95.62 86 LEU A C 1
ATOM 642 O O . LEU A 1 86 ? -13.960 9.138 14.596 1.00 95.62 86 LEU A O 1
ATOM 646 N N . GLN A 1 87 ? -13.491 7.173 15.598 1.00 92.25 87 GLN A N 1
ATOM 647 C CA . GLN A 1 87 ? -14.399 7.307 16.729 1.00 92.25 87 GLN A CA 1
ATOM 648 C C . GLN A 1 87 ? -13.701 6.806 17.995 1.00 92.25 87 GLN A C 1
ATOM 650 O O . GLN A 1 87 ? -13.089 5.734 17.951 1.00 92.25 87 GLN A O 1
ATOM 655 N N . PRO A 1 88 ? -13.767 7.548 19.115 1.00 92.00 88 PRO A N 1
ATOM 656 C CA . PRO A 1 88 ? -13.245 7.076 20.390 1.00 92.00 88 PRO A CA 1
ATOM 657 C C . PRO A 1 88 ? -13.878 5.745 20.801 1.00 92.00 88 PRO A C 1
ATOM 659 O O . PRO A 1 88 ? -15.055 5.496 20.547 1.00 92.00 88 PRO A O 1
ATOM 662 N N . PHE A 1 89 ? -13.099 4.911 21.481 1.00 91.00 89 PHE A N 1
ATOM 663 C CA . PHE A 1 89 ? -13.555 3.646 22.047 1.00 91.00 89 PHE A CA 1
ATOM 664 C C . PHE A 1 89 ? -12.907 3.416 23.412 1.00 91.00 89 PHE A C 1
ATOM 666 O O . PHE A 1 89 ? -11.845 3.966 23.714 1.00 91.00 89 PHE A O 1
ATOM 673 N N . VAL A 1 90 ? -13.555 2.588 24.229 1.00 92.06 90 VAL A N 1
ATOM 674 C CA . VAL A 1 90 ? -13.058 2.142 25.535 1.00 92.06 90 VAL A CA 1
ATOM 675 C C . VAL A 1 90 ? -12.710 0.661 25.437 1.00 92.06 90 VAL A C 1
ATOM 677 O O . VAL A 1 90 ? -13.465 -0.114 24.851 1.00 92.06 90 VAL A O 1
ATOM 680 N N . GLY A 1 91 ? -11.576 0.265 26.013 1.00 92.69 91 GLY A N 1
ATOM 681 C CA . GLY A 1 91 ? -11.100 -1.114 25.963 1.00 92.69 91 GLY A CA 1
ATOM 682 C C . GLY A 1 91 ? -10.270 -1.393 24.712 1.00 92.69 91 GLY A C 1
ATOM 683 O O . GLY A 1 91 ? -9.395 -0.604 24.356 1.00 92.69 91 GLY A O 1
ATOM 684 N N . SER A 1 92 ? -10.510 -2.532 24.062 1.00 93.50 92 SER A N 1
ATOM 685 C CA . SER A 1 92 ? -9.633 -3.061 23.012 1.00 93.50 92 SER A CA 1
ATOM 686 C C . SER A 1 92 ? -10.348 -3.200 21.673 1.00 93.50 92 SER A C 1
ATOM 688 O O . SER A 1 92 ? -11.433 -3.773 21.596 1.00 93.50 92 SER A O 1
ATOM 690 N N . VAL A 1 93 ? -9.694 -2.754 20.602 1.00 94.50 93 VAL A N 1
ATOM 691 C CA . VAL A 1 93 ? -10.109 -2.997 19.216 1.00 94.50 93 VAL A CA 1
ATOM 692 C C . VAL A 1 93 ? -9.103 -3.932 18.562 1.00 94.50 93 VAL A C 1
ATOM 694 O O . VAL A 1 93 ? -7.906 -3.645 18.533 1.00 94.50 93 VAL A O 1
ATOM 697 N N . VAL A 1 94 ? -9.595 -5.045 18.019 1.00 94.69 94 VAL A N 1
ATOM 698 C CA . VAL A 1 94 ? -8.788 -6.025 17.284 1.00 94.69 94 VAL A CA 1
ATOM 699 C C . VAL A 1 94 ? -8.873 -5.742 15.785 1.00 94.69 94 VAL A C 1
ATOM 701 O O . VAL A 1 94 ? -9.958 -5.581 15.227 1.00 94.69 94 VAL A O 1
ATOM 704 N N . ILE A 1 95 ? -7.716 -5.704 15.134 1.00 96.50 95 ILE A N 1
ATOM 705 C CA . ILE A 1 95 ? -7.546 -5.654 13.684 1.00 96.50 95 ILE A CA 1
ATOM 706 C C . ILE A 1 95 ? -7.199 -7.079 13.229 1.00 96.50 95 ILE A C 1
ATOM 708 O O . ILE A 1 95 ? -6.082 -7.539 13.505 1.00 96.50 95 ILE A O 1
ATOM 712 N N . PRO A 1 96 ? -8.122 -7.807 12.572 1.00 95.12 96 PRO A N 1
ATOM 713 C CA . PRO A 1 96 ? -7.804 -9.119 12.020 1.00 95.12 96 PRO A CA 1
ATOM 714 C C . PRO A 1 96 ? -6.784 -8.982 10.877 1.00 95.12 96 PRO A C 1
ATOM 716 O O . PRO A 1 96 ? -6.687 -7.905 10.287 1.00 95.12 96 PRO A O 1
ATOM 719 N N . PRO A 1 97 ? -6.043 -10.050 10.525 1.00 96.50 97 PRO A N 1
ATOM 720 C CA . PRO A 1 97 ? -5.168 -10.041 9.358 1.00 96.50 97 PRO A CA 1
ATOM 721 C C . PRO A 1 97 ? -5.920 -9.599 8.103 1.00 96.50 97 PRO A C 1
ATOM 723 O O . PRO A 1 97 ? -6.827 -10.284 7.633 1.00 96.50 97 PRO A O 1
ATOM 726 N N . MET A 1 98 ? -5.543 -8.442 7.568 1.00 95.88 98 MET A N 1
ATOM 727 C CA . MET A 1 98 ? -6.192 -7.854 6.401 1.00 95.88 98 MET A CA 1
ATOM 728 C C . MET A 1 98 ? -5.181 -7.175 5.488 1.00 95.88 98 MET A C 1
ATOM 730 O O . MET A 1 98 ? -4.189 -6.610 5.951 1.00 95.88 98 MET A O 1
ATOM 734 N N . ALA A 1 99 ? -5.436 -7.235 4.181 1.00 97.00 99 ALA A N 1
ATOM 735 C CA . ALA A 1 99 ? -4.607 -6.572 3.187 1.00 97.00 99 ALA A CA 1
ATOM 736 C C . ALA A 1 99 ? -4.821 -5.053 3.262 1.00 97.00 99 ALA A C 1
ATOM 738 O O . ALA A 1 99 ? -5.928 -4.557 3.066 1.00 97.00 99 ALA A O 1
ATOM 739 N N . LEU A 1 100 ? -3.749 -4.322 3.550 1.00 96.50 100 LEU A N 1
ATOM 740 C CA . LEU A 1 100 ? -3.751 -2.876 3.732 1.00 96.50 100 LEU A CA 1
ATOM 741 C C . LEU A 1 100 ? -3.364 -2.138 2.447 1.00 96.50 100 LEU A C 1
ATOM 743 O O . LEU A 1 100 ? -3.924 -1.087 2.142 1.00 96.50 100 LEU A O 1
ATOM 747 N N . ALA A 1 101 ? -2.418 -2.693 1.695 1.00 97.56 101 ALA A N 1
ATOM 748 C CA . ALA A 1 101 ? -1.962 -2.151 0.424 1.00 97.56 101 ALA A CA 1
ATOM 749 C C . ALA A 1 101 ? -1.475 -3.270 -0.502 1.00 97.56 101 ALA A C 1
ATOM 751 O O . ALA A 1 101 ? -1.121 -4.365 -0.050 1.00 97.56 101 ALA A O 1
ATOM 752 N N . ARG A 1 102 ? -1.429 -2.977 -1.798 1.00 97.19 102 ARG A N 1
ATOM 753 C CA . ARG A 1 102 ? -0.880 -3.847 -2.839 1.00 97.19 102 ARG A CA 1
ATOM 754 C C . ARG A 1 102 ? 0.067 -3.033 -3.707 1.00 97.19 102 ARG A C 1
ATOM 756 O O . ARG A 1 102 ? -0.234 -1.887 -4.026 1.00 97.19 102 ARG A O 1
ATOM 763 N N . LEU A 1 103 ? 1.195 -3.626 -4.078 1.00 95.38 103 LEU A N 1
ATOM 764 C CA . LEU A 1 103 ? 2.170 -3.023 -4.980 1.00 95.38 103 LEU A CA 1
ATOM 765 C C . LEU A 1 103 ? 2.170 -3.779 -6.303 1.00 95.38 103 LEU A C 1
ATOM 767 O O . LEU A 1 103 ? 2.226 -5.009 -6.328 1.00 95.38 103 LEU A O 1
ATOM 771 N N . TYR A 1 104 ? 2.156 -3.024 -7.386 1.00 93.62 104 TYR A N 1
ATOM 772 C CA . TYR A 1 104 ? 2.184 -3.487 -8.759 1.00 93.62 104 TYR A CA 1
ATOM 773 C C . TYR A 1 104 ? 3.471 -3.007 -9.407 1.00 93.62 104 TYR A C 1
ATOM 775 O O . TYR A 1 104 ? 3.940 -1.894 -9.160 1.00 93.62 104 TYR A O 1
ATOM 783 N N . GLU A 1 105 ? 4.031 -3.866 -10.241 1.00 88.50 105 GLU A N 1
ATOM 784 C CA . GLU A 1 105 ? 5.246 -3.601 -10.988 1.00 88.50 105 GLU A CA 1
ATOM 785 C C . GLU A 1 105 ? 4.899 -3.528 -12.471 1.00 88.50 105 GLU A C 1
ATOM 787 O O . GLU A 1 105 ? 4.331 -4.469 -13.026 1.00 88.50 105 GLU A O 1
ATOM 792 N N . CYS A 1 106 ? 5.277 -2.432 -13.123 1.00 85.94 106 CYS A N 1
ATOM 793 C CA . CYS A 1 106 ? 5.121 -2.279 -14.560 1.00 85.94 106 CYS A CA 1
ATOM 794 C C . CYS A 1 106 ? 6.493 -2.189 -15.214 1.00 85.94 106 CYS A C 1
ATOM 796 O O . CYS A 1 106 ? 7.335 -1.356 -14.861 1.00 85.94 106 CYS A O 1
ATOM 798 N N . TYR A 1 107 ? 6.705 -3.054 -16.198 1.00 78.31 107 TYR A N 1
ATOM 799 C CA . TYR A 1 107 ? 7.954 -3.150 -16.933 1.00 78.31 107 TYR A CA 1
ATOM 800 C C . TYR A 1 107 ? 7.764 -2.684 -18.371 1.00 78.31 107 TYR A C 1
ATOM 802 O O . TYR A 1 107 ? 6.694 -2.850 -18.952 1.00 78.31 107 TYR A O 1
ATOM 810 N N . ASN A 1 108 ? 8.844 -2.161 -18.958 1.00 71.75 108 ASN A N 1
ATOM 811 C CA . ASN A 1 108 ? 8.911 -1.842 -20.382 1.00 71.75 108 ASN A CA 1
ATOM 812 C C . ASN A 1 108 ? 7.772 -0.924 -20.859 1.00 71.75 108 ASN A C 1
ATOM 814 O O . ASN A 1 108 ? 7.255 -1.094 -21.962 1.00 71.75 108 ASN A O 1
ATOM 818 N N . ILE A 1 109 ? 7.370 0.021 -20.006 1.00 73.38 109 ILE A N 1
ATOM 819 C CA . ILE A 1 109 ? 6.261 0.930 -20.292 1.00 73.38 109 ILE A CA 1
ATOM 820 C C . ILE A 1 109 ? 6.651 1.771 -21.518 1.00 73.38 109 ILE A C 1
ATOM 822 O O . ILE A 1 109 ? 7.692 2.446 -21.464 1.00 73.38 109 ILE A O 1
ATOM 826 N N . PRO A 1 110 ? 5.880 1.721 -22.622 1.00 68.62 110 PRO A N 1
ATOM 827 C CA . PRO A 1 110 ? 6.127 2.547 -23.797 1.00 68.62 110 PRO A CA 1
ATOM 828 C C . PRO A 1 110 ? 6.175 4.039 -23.457 1.00 68.62 110 PRO A C 1
ATOM 830 O O . PRO A 1 110 ? 5.558 4.503 -22.499 1.00 68.62 110 PRO A O 1
ATOM 833 N N . ALA A 1 111 ? 6.896 4.817 -24.268 1.00 62.41 111 ALA A N 1
ATOM 834 C CA . ALA A 1 111 ? 6.918 6.271 -24.145 1.00 62.41 111 ALA A CA 1
ATOM 835 C C . ALA A 1 111 ? 5.527 6.844 -24.486 1.00 62.41 111 ALA A C 1
ATOM 837 O O . ALA A 1 111 ? 5.229 7.096 -25.649 1.00 62.41 111 ALA A O 1
ATOM 838 N N . GLY A 1 112 ? 4.672 6.997 -23.473 1.00 66.88 112 GLY A N 1
ATOM 839 C CA . GLY A 1 112 ? 3.282 7.449 -23.611 1.00 66.88 112 GLY A CA 1
ATOM 840 C C . GLY A 1 112 ? 2.299 6.732 -22.682 1.00 66.88 112 GLY A C 1
ATOM 841 O O . GLY A 1 112 ? 1.240 7.285 -22.406 1.00 66.88 112 GLY A O 1
ATOM 842 N N . ASP A 1 113 ? 2.670 5.561 -22.159 1.00 77.75 113 ASP A N 1
ATOM 843 C CA . ASP A 1 113 ? 1.838 4.779 -21.241 1.00 77.75 113 ASP A CA 1
ATOM 844 C C . ASP A 1 113 ? 2.184 5.043 -19.768 1.00 77.75 113 ASP A C 1
ATOM 846 O O . ASP A 1 113 ? 3.244 5.585 -19.432 1.00 77.75 113 ASP A O 1
ATOM 850 N N . SER A 1 114 ? 1.280 4.625 -18.880 1.00 84.50 114 SER A N 1
ATOM 851 C CA . SER A 1 114 ? 1.431 4.711 -17.431 1.00 84.50 114 SER A CA 1
ATOM 852 C C . SER A 1 114 ? 1.458 3.338 -16.758 1.00 84.50 114 SER A C 1
ATOM 854 O O . SER A 1 114 ? 0.784 2.394 -17.164 1.00 84.50 114 SER A O 1
ATOM 856 N N . CYS A 1 115 ? 2.224 3.239 -15.673 1.00 88.88 115 CYS A N 1
ATOM 857 C CA . CYS A 1 115 ? 2.088 2.165 -14.706 1.00 88.88 115 CYS A CA 1
ATOM 858 C C . CYS A 1 115 ? 0.876 2.416 -13.819 1.00 88.88 115 CYS A C 1
ATOM 860 O O . CYS A 1 115 ? 0.871 3.377 -13.048 1.00 88.88 115 CYS A O 1
ATOM 862 N N . THR A 1 116 ? -0.101 1.523 -13.902 1.00 91.62 116 THR A N 1
ATOM 863 C CA . THR A 1 116 ? -1.349 1.558 -13.135 1.00 91.62 116 THR A CA 1
ATOM 864 C C . THR A 1 116 ? -1.532 0.235 -12.386 1.00 91.62 116 THR A C 1
ATOM 866 O O . THR A 1 116 ? -0.780 -0.722 -12.597 1.00 91.62 116 THR A O 1
ATOM 869 N N . THR A 1 117 ? -2.517 0.148 -11.491 1.00 88.88 117 THR A N 1
ATOM 870 C CA . THR A 1 117 ? -2.778 -1.058 -10.681 1.00 88.88 117 THR A CA 1
ATOM 871 C C . THR A 1 117 ? -3.543 -2.154 -11.436 1.00 88.88 117 THR A C 1
ATOM 873 O O . THR A 1 117 ? -4.517 -2.729 -10.951 1.00 88.88 117 THR A O 1
ATOM 876 N N . THR A 1 118 ? -3.096 -2.478 -12.651 1.00 83.62 118 THR A N 1
ATOM 877 C CA . THR A 1 118 ? -3.659 -3.557 -13.474 1.00 83.62 118 THR A CA 1
ATOM 878 C C . THR A 1 118 ? -2.881 -4.861 -13.306 1.00 83.62 118 THR A C 1
ATOM 880 O O . THR A 1 118 ? -1.653 -4.865 -13.348 1.00 83.62 118 THR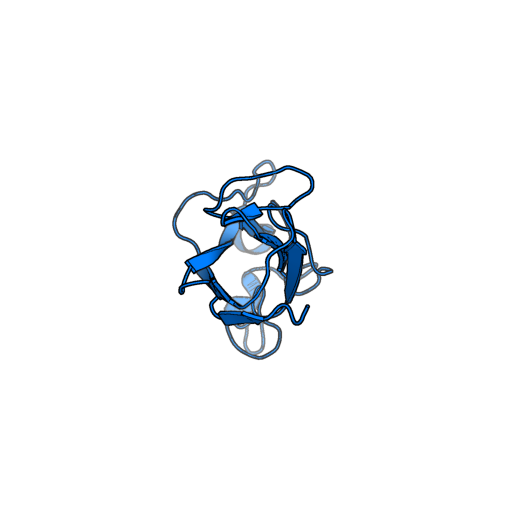 A O 1
ATOM 883 N N . GLY A 1 119 ? -3.589 -5.989 -13.195 1.00 85.38 119 GLY A N 1
ATOM 884 C CA . GLY A 1 119 ? -2.984 -7.326 -13.139 1.00 85.38 119 GLY A CA 1
ATOM 885 C C . GLY A 1 119 ? -2.786 -7.860 -11.718 1.00 85.38 119 GLY A C 1
ATOM 886 O O . GLY A 1 119 ? -3.597 -7.606 -10.827 1.00 85.38 119 GLY A O 1
ATOM 887 N N . THR A 1 120 ? -1.735 -8.660 -11.517 1.00 90.69 120 THR A N 1
ATOM 888 C CA . THR A 1 120 ? -1.425 -9.302 -10.229 1.00 90.69 120 THR A CA 1
ATOM 889 C C . THR A 1 120 ? -0.417 -8.458 -9.447 1.00 90.69 120 THR A C 1
ATOM 891 O O . THR A 1 120 ? 0.619 -8.098 -10.008 1.00 90.69 120 THR A O 1
ATOM 894 N N . PRO A 1 121 ? -0.672 -8.151 -8.163 1.00 93.62 121 PRO A N 1
ATOM 895 C CA . PRO A 1 121 ? 0.297 -7.430 -7.352 1.00 93.62 121 PRO A CA 1
ATOM 896 C C . PRO A 1 121 ? 1.539 -8.288 -7.093 1.00 93.62 121 PRO A C 1
ATOM 898 O O . PRO A 1 121 ? 1.435 -9.486 -6.830 1.00 93.62 121 PRO A O 1
ATOM 901 N N . VAL A 1 122 ? 2.712 -7.657 -7.124 1.00 90.81 122 VAL A N 1
ATOM 902 C CA . VAL A 1 122 ? 3.994 -8.298 -6.791 1.00 90.81 122 VAL A CA 1
ATOM 903 C C . VAL A 1 122 ? 4.215 -8.395 -5.283 1.00 90.81 122 VAL A C 1
ATOM 905 O O . VAL A 1 122 ? 4.895 -9.307 -4.823 1.00 90.81 122 VAL A O 1
ATOM 908 N N . LEU A 1 123 ? 3.614 -7.486 -4.505 1.00 92.25 123 LEU A N 1
ATOM 909 C CA . LEU A 1 123 ? 3.618 -7.512 -3.041 1.00 92.25 123 LEU A CA 1
ATOM 910 C C . LEU A 1 123 ? 2.237 -7.152 -2.489 1.00 92.25 123 LEU A C 1
ATOM 912 O O . LEU A 1 123 ? 1.541 -6.284 -3.020 1.00 92.25 123 LEU A O 1
ATOM 916 N N . VAL A 1 124 ? 1.866 -7.796 -1.383 1.00 95.31 124 VAL A N 1
ATOM 917 C CA . VAL A 1 124 ? 0.655 -7.491 -0.612 1.00 95.31 124 VAL A CA 1
ATOM 918 C C . VAL A 1 124 ? 1.046 -7.294 0.846 1.00 95.31 124 VAL A C 1
ATOM 920 O O . VAL A 1 124 ? 1.691 -8.155 1.443 1.00 95.31 124 VAL A O 1
ATOM 923 N N . TYR A 1 125 ? 0.648 -6.161 1.419 1.00 95.25 125 TYR A N 1
ATOM 924 C CA . TYR A 1 125 ? 0.982 -5.785 2.790 1.00 95.25 125 TYR A CA 1
ATOM 925 C C . TYR A 1 125 ? -0.190 -6.096 3.701 1.00 95.25 125 TYR A C 1
ATOM 927 O O . TYR A 1 125 ? -1.276 -5.551 3.509 1.00 95.25 125 TYR A O 1
ATOM 935 N N . TYR A 1 126 ? 0.033 -6.945 4.699 1.00 95.94 126 TYR A N 1
ATOM 936 C CA . TYR A 1 126 ? -0.982 -7.306 5.682 1.00 95.94 126 TYR A CA 1
ATOM 937 C C . TYR A 1 126 ? -0.748 -6.572 7.002 1.00 95.94 126 TYR A C 1
ATOM 939 O O . TYR A 1 126 ? 0.391 -6.428 7.445 1.00 95.94 126 TYR A O 1
ATOM 947 N N . LEU A 1 127 ? -1.835 -6.135 7.635 1.00 94.56 127 LEU A N 1
ATOM 948 C CA . LEU A 1 127 ? -1.837 -5.577 8.983 1.00 94.56 127 LEU A CA 1
ATOM 949 C C . LEU A 1 127 ? -2.740 -6.425 9.879 1.00 94.56 127 LEU A C 1
ATOM 951 O O . LEU A 1 127 ? -3.834 -6.818 9.481 1.00 94.56 127 LEU A O 1
ATOM 955 N N . SER A 1 128 ? -2.279 -6.672 11.100 1.00 96.69 128 SER A N 1
ATOM 956 C CA . SER A 1 128 ? -3.064 -7.234 12.197 1.00 96.69 128 SER A CA 1
ATOM 957 C C . SER A 1 128 ? -2.548 -6.679 13.515 1.00 96.69 128 SER A C 1
ATOM 959 O O . SER A 1 128 ? -1.369 -6.338 13.619 1.00 96.69 128 SER A O 1
ATOM 961 N N . GLY A 1 129 ? -3.390 -6.642 14.539 1.00 95.94 129 GLY A N 1
ATOM 962 C CA . GLY A 1 129 ? -2.963 -6.236 15.873 1.00 95.94 129 GLY A CA 1
ATOM 963 C C . GLY A 1 129 ? -4.123 -5.834 16.766 1.00 95.94 129 GLY A C 1
ATOM 964 O O . GLY A 1 129 ? -5.283 -5.977 16.396 1.00 95.94 129 GLY A O 1
ATOM 965 N N . THR A 1 130 ? -3.797 -5.297 17.936 1.00 95.50 130 THR A N 1
ATOM 966 C CA . THR A 1 130 ? -4.781 -4.833 18.918 1.00 95.50 130 THR A CA 1
ATOM 967 C C . THR A 1 130 ? -4.412 -3.423 19.351 1.00 95.50 130 THR A C 1
ATOM 969 O O . THR A 1 130 ? -3.259 -3.171 19.700 1.00 95.50 130 THR A O 1
ATOM 972 N N . ILE A 1 131 ? -5.383 -2.510 19.347 1.00 94.00 131 ILE A N 1
ATOM 973 C CA . ILE A 1 131 ? -5.241 -1.178 19.936 1.00 94.00 131 ILE A CA 1
ATOM 974 C C . ILE A 1 131 ? -6.023 -1.146 21.240 1.00 94.00 131 ILE A C 1
ATOM 976 O O . ILE A 1 131 ? -7.218 -1.438 21.256 1.00 94.00 131 ILE A O 1
ATOM 980 N N . ASN A 1 132 ? -5.343 -0.769 22.319 1.00 93.56 132 ASN A N 1
ATOM 981 C CA . ASN A 1 132 ? -5.946 -0.602 23.633 1.00 93.56 132 ASN A CA 1
ATOM 982 C C . ASN A 1 132 ? -6.087 0.886 23.940 1.00 93.56 132 ASN A C 1
ATOM 984 O O . ASN A 1 132 ? -5.128 1.645 23.809 1.00 93.56 132 ASN A O 1
ATOM 988 N N . SER A 1 133 ? -7.280 1.272 24.368 1.00 88.38 133 SER A N 1
ATOM 989 C CA . SER A 1 133 ? -7.606 2.595 24.876 1.00 88.38 133 SER A CA 1
ATOM 990 C C . SER A 1 133 ? -7.855 2.463 26.375 1.00 88.38 133 SER A C 1
ATOM 992 O O . SER A 1 133 ? -8.819 1.817 26.800 1.00 88.38 133 SER A O 1
ATOM 994 N N . LEU A 1 134 ? -6.931 3.008 27.167 1.00 78.88 134 LEU A N 1
ATOM 995 C CA . LEU A 1 134 ? -7.074 3.114 28.616 1.00 78.88 134 LEU A CA 1
ATOM 996 C C . LEU A 1 134 ? -7.818 4.423 28.883 1.00 78.88 134 LEU A C 1
ATOM 998 O O . LEU A 1 134 ? -7.361 5.479 28.443 1.00 78.88 134 LEU A O 1
ATOM 1002 N N . GLY A 1 135 ? -8.996 4.305 29.499 1.00 62.41 135 GLY A N 1
ATOM 1003 C CA . GLY A 1 135 ? -9.825 5.448 29.888 1.00 62.41 135 GLY A CA 1
ATOM 1004 C C . GLY A 1 135 ? -9.176 6.324 30.946 1.00 62.41 135 GLY A C 1
ATOM 1005 O O . GLY A 1 135 ? -8.267 5.831 31.653 1.00 62.41 135 GLY A O 1
#

pLDDT: mean 85.58, std 13.72, range [54.66, 98.25]

Sequence (135 aa):
DNVRSGRWAFAADSPLVYLGDNWYKINDYLAAKVLLQVKGSSPTAVPFENVGTGGDTRWHICDPGGQRLGGQGASGNSGSFSLKILQPFVGSVVIPPMALARLYECYNIPAGDSCTTTGTPVLVYYLSGTINSLG